Protein AF-A0A940NXB0-F1 (afdb_monomer_lite)

pLDDT: mean 78.09, std 12.9, range [51.94, 96.69]

Structure (mmCIF, N/CA/C/O backbone):
data_AF-A0A940NXB0-F1
#
_entry.id   AF-A0A940NXB0-F1
#
loop_
_atom_site.group_PDB
_atom_site.id
_atom_site.type_symbol
_atom_site.label_atom_id
_atom_site.label_alt_id
_atom_site.label_comp_id
_atom_site.label_asym_id
_atom_site.label_entity_id
_atom_site.label_seq_id
_atom_site.pdbx_PDB_ins_code
_atom_site.Cartn_x
_atom_site.Cartn_y
_atom_site.Cartn_z
_atom_site.occupancy
_atom_site.B_iso_or_equiv
_atom_site.auth_seq_id
_atom_site.auth_comp_id
_atom_site.auth_asym_id
_atom_site.auth_atom_id
_atom_site.pdbx_PDB_model_num
ATOM 1 N N . MET A 1 1 ? 10.528 -9.056 2.125 1.00 52.03 1 MET A N 1
ATOM 2 C CA . MET A 1 1 ? 10.927 -9.359 0.734 1.00 52.03 1 MET A CA 1
ATOM 3 C C . MET A 1 1 ? 11.432 -10.794 0.668 1.00 52.03 1 MET A C 1
ATOM 5 O O . MET A 1 1 ? 12.388 -11.119 1.368 1.00 52.03 1 MET A O 1
ATOM 9 N N . ILE A 1 2 ? 10.766 -11.646 -0.111 1.00 53.44 2 ILE A N 1
ATOM 10 C CA . ILE A 1 2 ? 11.165 -13.043 -0.337 1.00 53.44 2 ILE A CA 1
ATOM 11 C C . ILE A 1 2 ? 12.496 -13.059 -1.103 1.00 53.44 2 ILE A C 1
ATOM 13 O O . ILE A 1 2 ? 12.712 -12.248 -2.005 1.00 53.44 2 ILE A O 1
ATOM 17 N N . LYS A 1 3 ? 13.422 -13.936 -0.705 1.00 54.50 3 LYS A N 1
ATOM 18 C CA . LYS A 1 3 ? 14.811 -13.931 -1.193 1.00 54.50 3 LYS A CA 1
ATOM 19 C C . LYS A 1 3 ? 14.901 -14.234 -2.691 1.00 54.50 3 LYS A C 1
ATOM 21 O O . LYS A 1 3 ? 15.776 -13.679 -3.349 1.00 54.50 3 LYS A O 1
ATOM 26 N N . GLU A 1 4 ? 13.983 -15.048 -3.211 1.00 58.19 4 GLU A N 1
ATOM 27 C CA . GLU A 1 4 ? 13.902 -15.416 -4.629 1.00 58.19 4 GLU A CA 1
ATOM 28 C C . GLU A 1 4 ? 13.593 -14.235 -5.568 1.00 58.19 4 GLU A C 1
ATOM 30 O O . GLU A 1 4 ? 13.965 -14.286 -6.735 1.00 58.19 4 GLU A O 1
ATOM 35 N N . TYR A 1 5 ? 12.985 -13.148 -5.075 1.00 54.66 5 TYR A N 1
ATOM 36 C CA . TYR A 1 5 ? 12.600 -11.991 -5.902 1.00 54.66 5 TYR A CA 1
ATOM 37 C C . TYR A 1 5 ? 13.586 -10.816 -5.827 1.00 54.66 5 TYR A C 1
ATOM 39 O O . TYR A 1 5 ? 13.365 -9.759 -6.427 1.00 54.66 5 TYR A O 1
ATOM 47 N N . ARG A 1 6 ? 14.703 -10.978 -5.102 1.00 51.94 6 ARG A N 1
ATOM 48 C CA . ARG A 1 6 ? 15.777 -9.975 -5.062 1.00 51.94 6 ARG A CA 1
ATOM 49 C C . ARG A 1 6 ? 16.371 -9.789 -6.462 1.00 51.94 6 ARG A C 1
ATOM 51 O O . ARG A 1 6 ? 16.994 -10.701 -6.991 1.00 51.94 6 ARG A O 1
ATOM 58 N N . GLY A 1 7 ? 16.220 -8.587 -7.021 1.00 58.62 7 GLY A N 1
ATOM 59 C CA . GLY A 1 7 ? 16.734 -8.205 -8.345 1.00 58.62 7 GLY A CA 1
ATOM 60 C C . GLY A 1 7 ? 15.665 -8.025 -9.429 1.00 58.62 7 GLY A C 1
ATOM 61 O O . GLY A 1 7 ? 15.977 -7.460 -10.478 1.00 58.62 7 GLY A O 1
ATOM 62 N N . LEU A 1 8 ? 14.420 -8.441 -9.167 1.00 61.72 8 LEU A N 1
ATOM 63 C CA . LEU A 1 8 ? 13.279 -8.229 -10.070 1.00 61.72 8 LEU A CA 1
ATOM 64 C C . LEU A 1 8 ? 12.612 -6.858 -9.876 1.00 61.72 8 LEU A C 1
ATOM 66 O O . LEU A 1 8 ? 12.062 -6.297 -10.818 1.00 61.72 8 LEU A O 1
ATOM 70 N N . VAL A 1 9 ? 12.710 -6.307 -8.664 1.00 67.25 9 VAL A N 1
ATOM 71 C CA . VAL A 1 9 ? 12.307 -4.936 -8.332 1.00 67.25 9 VAL A CA 1
ATOM 72 C C . VAL A 1 9 ? 13.540 -4.044 -8.406 1.00 67.25 9 VAL A C 1
ATOM 74 O O . VAL A 1 9 ? 14.517 -4.280 -7.689 1.00 67.25 9 VAL A O 1
ATOM 77 N N . ARG A 1 10 ? 13.522 -3.034 -9.279 1.00 73.56 10 ARG A N 1
ATOM 78 C CA . ARG A 1 10 ? 14.551 -1.981 -9.314 1.00 73.56 10 ARG A CA 1
ATOM 79 C C . ARG A 1 10 ? 13.951 -0.669 -8.832 1.00 73.56 10 ARG A C 1
ATOM 81 O O . ARG A 1 10 ? 12.748 -0.484 -8.909 1.00 73.56 10 ARG A O 1
ATOM 88 N N . THR A 1 11 ? 14.781 0.257 -8.380 1.00 73.12 11 THR A N 1
ATOM 89 C CA . THR A 1 11 ? 14.333 1.585 -7.942 1.00 73.12 11 THR A CA 1
ATOM 90 C C . THR A 1 11 ? 14.981 2.636 -8.836 1.00 73.12 11 THR A C 1
ATOM 92 O O . THR A 1 11 ? 16.165 2.524 -9.161 1.00 73.12 11 THR A O 1
ATOM 95 N N . ARG A 1 12 ? 14.203 3.622 -9.285 1.00 75.00 12 ARG A N 1
ATOM 96 C CA . ARG A 1 12 ? 14.703 4.798 -10.009 1.00 75.00 12 ARG A CA 1
ATOM 97 C C . ARG A 1 12 ? 15.381 5.765 -9.038 1.00 75.00 12 ARG A C 1
ATOM 99 O O . ARG A 1 12 ? 15.230 5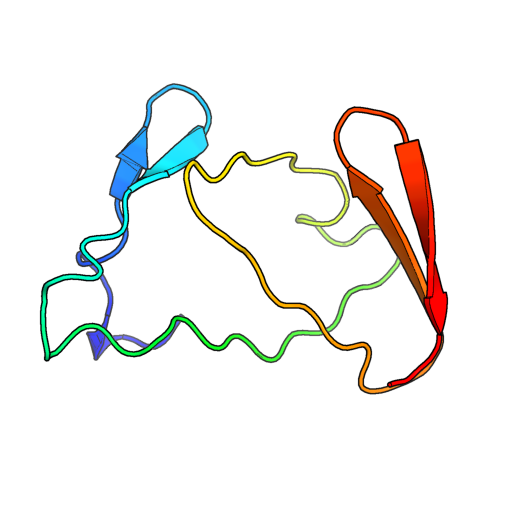.657 -7.825 1.00 75.00 12 ARG A O 1
ATOM 106 N N . GLU A 1 13 ? 16.098 6.747 -9.578 1.00 80.81 13 GLU A N 1
ATOM 107 C CA . GLU A 1 13 ? 16.738 7.802 -8.776 1.00 80.81 13 GLU A CA 1
ATOM 108 C C . GLU A 1 13 ? 15.728 8.640 -7.971 1.00 80.81 13 GLU A C 1
ATOM 110 O O . GLU A 1 13 ? 16.071 9.163 -6.916 1.00 80.81 13 GLU A O 1
ATOM 115 N N . ASP A 1 14 ? 14.476 8.721 -8.433 1.00 73.88 14 ASP A N 1
ATOM 116 C CA . ASP A 1 14 ? 13.372 9.413 -7.754 1.00 73.88 14 ASP A CA 1
ATOM 117 C C . ASP A 1 14 ? 12.658 8.562 -6.683 1.00 73.88 14 ASP A C 1
ATOM 119 O O . ASP A 1 14 ? 11.677 9.009 -6.092 1.00 73.88 14 ASP A O 1
ATOM 123 N N . GLY A 1 15 ? 13.131 7.337 -6.429 1.00 67.62 15 GLY A N 1
ATOM 124 C CA . GLY A 1 15 ? 12.543 6.419 -5.452 1.00 67.62 15 GLY A CA 1
ATOM 125 C C . GLY A 1 15 ? 11.348 5.609 -5.963 1.00 67.62 15 GLY A C 1
ATOM 126 O O . GLY A 1 15 ? 10.866 4.742 -5.238 1.00 67.62 15 GLY A O 1
ATOM 127 N N . SER A 1 16 ? 10.880 5.831 -7.196 1.00 63.56 16 SER A N 1
A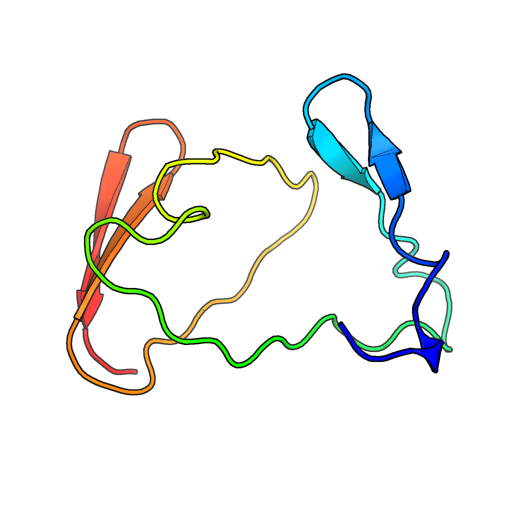TOM 128 C CA . SER A 1 16 ? 9.834 4.995 -7.797 1.00 63.56 16 SER A CA 1
ATOM 129 C C . SER A 1 16 ? 10.353 3.600 -8.143 1.00 63.56 16 SER A C 1
ATOM 131 O O . SER A 1 16 ? 11.506 3.419 -8.547 1.00 63.56 16 SER A O 1
ATOM 133 N N . GLU A 1 17 ? 9.491 2.596 -8.030 1.00 73.69 17 GLU A N 1
ATOM 134 C CA . GLU A 1 17 ? 9.845 1.217 -8.358 1.00 73.69 17 GLU A CA 1
ATOM 135 C C . GLU A 1 17 ? 9.708 0.958 -9.873 1.00 73.69 17 GLU A C 1
ATOM 137 O O . GLU A 1 17 ? 8.890 1.545 -10.590 1.00 73.69 17 GLU A O 1
ATOM 142 N N . ILE A 1 18 ? 10.577 0.097 -10.395 1.00 71.06 18 ILE A N 1
ATOM 143 C CA . ILE A 1 18 ? 10.525 -0.479 -11.734 1.00 71.06 18 ILE A CA 1
ATOM 144 C C . ILE A 1 18 ? 10.255 -1.959 -11.537 1.00 71.06 18 ILE A C 1
ATOM 146 O O . ILE A 1 18 ? 11.095 -2.690 -11.000 1.00 71.06 18 ILE A O 1
ATOM 150 N N . ILE A 1 19 ? 9.101 -2.377 -12.029 1.00 68.88 19 ILE A N 1
ATOM 151 C CA . ILE A 1 19 ? 8.636 -3.749 -11.985 1.00 68.88 19 ILE A CA 1
ATOM 152 C C . ILE A 1 19 ? 8.464 -4.234 -13.425 1.00 68.88 19 ILE A C 1
ATOM 154 O O . ILE A 1 19 ? 7.875 -3.530 -14.244 1.00 68.88 19 ILE A O 1
ATOM 158 N N . ASN A 1 20 ? 8.998 -5.414 -13.748 1.00 67.56 20 ASN A N 1
ATOM 159 C CA . ASN A 1 20 ? 8.751 -6.059 -15.037 1.00 67.56 20 ASN A CA 1
ATOM 160 C C . ASN A 1 20 ? 7.546 -7.001 -14.921 1.00 67.56 20 ASN A C 1
ATOM 162 O O . ASN A 1 20 ? 7.717 -8.190 -14.668 1.00 67.56 20 ASN A O 1
ATOM 166 N N . TYR A 1 21 ? 6.339 -6.461 -15.086 1.00 62.94 21 TYR A N 1
ATOM 167 C CA . TYR A 1 21 ? 5.094 -7.233 -14.985 1.00 62.94 21 TYR A CA 1
ATOM 168 C C . TYR A 1 21 ? 4.893 -8.246 -16.123 1.00 62.94 21 TYR A C 1
ATOM 170 O O . TYR A 1 21 ? 4.082 -9.157 -15.978 1.00 62.94 21 TYR A O 1
ATOM 178 N N . ASP A 1 22 ? 5.634 -8.112 -17.228 1.00 62.06 22 ASP A N 1
ATOM 179 C CA . ASP A 1 22 ? 5.591 -9.055 -18.353 1.00 62.06 22 ASP A CA 1
ATOM 180 C C . ASP A 1 22 ? 6.428 -10.319 -18.098 1.00 62.06 22 ASP A C 1
ATOM 182 O O . ASP A 1 22 ? 6.389 -11.256 -18.897 1.00 62.06 22 ASP A O 1
ATOM 186 N N . ASP A 1 23 ? 7.202 -10.363 -17.008 1.00 68.62 23 ASP A N 1
ATOM 187 C CA . ASP A 1 23 ? 7.910 -11.571 -16.596 1.00 68.62 23 ASP A CA 1
ATOM 188 C C . ASP A 1 23 ? 6.914 -12.548 -15.943 1.00 68.62 23 ASP A C 1
ATOM 190 O O . ASP A 1 23 ? 6.404 -12.265 -14.858 1.00 68.62 23 ASP A O 1
ATOM 194 N N . PRO A 1 24 ? 6.647 -13.725 -16.542 1.00 65.88 24 PRO A N 1
ATOM 195 C CA . PRO A 1 24 ? 5.720 -14.704 -15.974 1.00 65.88 24 PRO A CA 1
ATOM 196 C C . PRO A 1 24 ? 6.187 -15.272 -14.626 1.00 65.88 24 PRO A C 1
ATOM 198 O O . PRO A 1 24 ? 5.396 -15.886 -13.910 1.00 65.88 24 PRO A O 1
ATOM 201 N N . ALA A 1 25 ? 7.472 -15.114 -14.292 1.00 68.25 25 ALA A N 1
ATOM 202 C CA . ALA A 1 25 ? 8.041 -15.473 -13.001 1.00 68.25 25 ALA A CA 1
ATOM 203 C C . ALA A 1 25 ? 7.929 -14.343 -11.966 1.00 68.25 25 ALA A C 1
ATOM 205 O O . ALA A 1 25 ? 8.223 -14.576 -10.791 1.00 68.25 25 ALA A O 1
ATOM 206 N N . PHE A 1 26 ? 7.510 -13.138 -12.370 1.00 65.12 26 PHE A N 1
ATOM 207 C CA . PHE A 1 26 ? 7.205 -12.059 -11.446 1.00 65.12 26 PHE A CA 1
ATOM 208 C C . PHE A 1 26 ? 5.813 -12.300 -10.853 1.00 65.12 26 PHE A C 1
ATOM 210 O O . PHE A 1 26 ? 4.809 -12.141 -11.553 1.00 65.12 26 PHE A O 1
ATOM 217 N N . PRO A 1 27 ? 5.696 -12.708 -9.576 1.00 58.59 27 PRO A N 1
ATOM 218 C CA . PRO A 1 27 ? 4.384 -12.754 -8.958 1.00 58.59 27 PRO A CA 1
ATOM 219 C C . PRO A 1 27 ? 3.857 -11.320 -8.918 1.00 58.59 27 PRO A C 1
ATOM 221 O O . PRO A 1 27 ? 4.625 -10.389 -8.676 1.00 58.59 27 PRO A O 1
ATOM 224 N N . SER A 1 28 ? 2.549 -11.126 -9.076 1.00 61.91 28 SER A N 1
ATOM 225 C CA . SER A 1 28 ? 1.906 -9.941 -8.503 1.00 61.91 28 SER A CA 1
ATOM 226 C C . SER A 1 28 ? 2.528 -9.702 -7.123 1.00 61.91 28 SER A C 1
ATOM 228 O O . SER A 1 28 ? 2.508 -10.620 -6.295 1.00 61.91 28 SER A O 1
ATOM 230 N N . TYR A 1 29 ? 3.183 -8.557 -6.914 1.00 63.50 29 TYR A N 1
ATOM 231 C CA . TYR A 1 29 ? 3.881 -8.289 -5.660 1.00 63.50 29 TYR A CA 1
ATOM 232 C C . TYR A 1 29 ? 2.826 -8.141 -4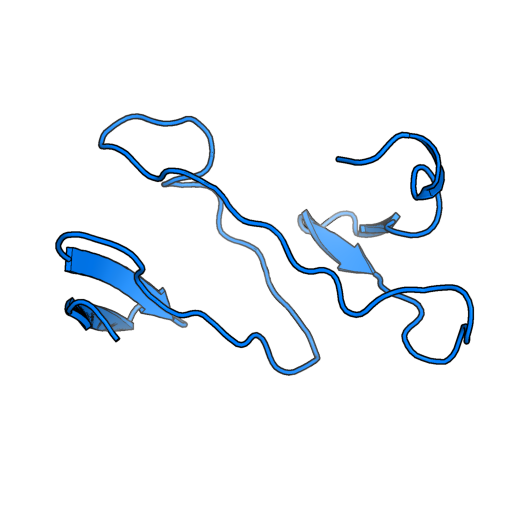.566 1.00 63.50 29 TYR A C 1
ATOM 234 O O . TYR A 1 29 ? 2.235 -7.082 -4.383 1.00 63.50 29 TYR A O 1
ATOM 242 N N . ILE A 1 30 ? 2.540 -9.248 -3.887 1.00 71.94 30 ILE A N 1
ATOM 243 C CA . ILE A 1 30 ? 1.614 -9.296 -2.766 1.00 71.94 30 ILE A CA 1
ATOM 244 C C . ILE A 1 30 ? 2.467 -9.180 -1.515 1.00 71.94 30 ILE A C 1
ATOM 246 O O . ILE A 1 30 ? 3.327 -10.024 -1.242 1.00 71.94 30 ILE A O 1
ATOM 250 N N . PHE A 1 31 ? 2.241 -8.109 -0.768 1.00 76.56 31 PHE A N 1
ATOM 251 C CA . PHE A 1 31 ? 2.916 -7.869 0.490 1.00 76.56 31 PHE A CA 1
ATOM 252 C C . PHE A 1 31 ? 1.894 -7.696 1.605 1.00 76.56 31 PHE A C 1
ATOM 254 O O . PHE A 1 31 ? 1.231 -6.667 1.699 1.00 76.56 31 PHE A O 1
ATOM 261 N N . ASP A 1 32 ? 1.830 -8.695 2.482 1.00 82.38 32 ASP A N 1
ATOM 262 C CA . ASP A 1 32 ? 1.111 -8.591 3.746 1.00 82.38 32 ASP A CA 1
ATOM 263 C C . ASP A 1 32 ? 2.034 -7.964 4.793 1.00 82.38 32 ASP A C 1
ATOM 265 O O . ASP A 1 32 ? 3.034 -8.553 5.217 1.00 82.38 32 ASP A O 1
ATOM 269 N N . GLY A 1 33 ? 1.700 -6.742 5.202 1.00 83.25 33 GLY A N 1
ATOM 270 C CA . GLY A 1 33 ? 2.470 -5.958 6.161 1.00 83.25 33 GLY A CA 1
ATOM 271 C C . GLY A 1 33 ? 1.613 -5.374 7.277 1.00 83.25 33 GLY A C 1
ATOM 272 O O . GLY A 1 33 ? 0.386 -5.401 7.232 1.00 83.25 33 GLY A O 1
ATOM 273 N N . TYR A 1 34 ? 2.277 -4.815 8.290 1.0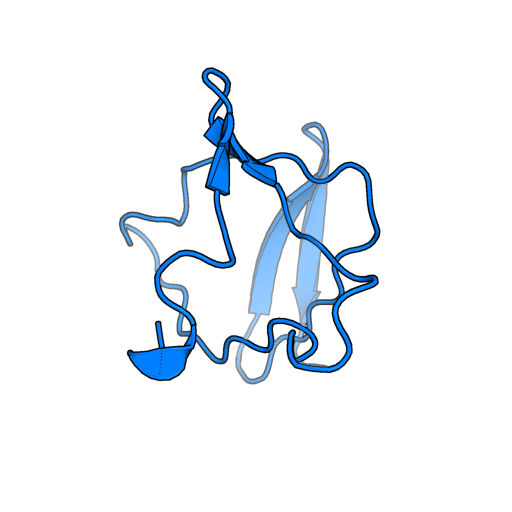0 86.06 34 TYR A N 1
ATOM 274 C CA . TYR A 1 34 ? 1.618 -4.126 9.399 1.00 86.06 34 TYR A CA 1
ATOM 275 C C . TYR A 1 34 ? 2.091 -2.678 9.489 1.00 86.06 34 TYR A C 1
ATOM 277 O O . TYR A 1 34 ? 3.252 -2.426 9.796 1.00 86.06 34 TYR A O 1
ATOM 285 N N . VAL A 1 35 ? 1.197 -1.724 9.242 1.00 85.88 35 VAL A N 1
ATOM 286 C CA . VAL A 1 35 ? 1.493 -0.293 9.375 1.00 85.88 35 VAL A CA 1
ATOM 287 C C . VAL A 1 35 ? 1.116 0.163 10.781 1.00 85.88 35 VAL A C 1
ATOM 289 O O . VAL A 1 35 ? 0.022 -0.116 11.265 1.00 85.88 35 VAL A O 1
ATOM 292 N N . TYR A 1 36 ? 2.018 0.885 11.438 1.00 88.12 36 TYR A N 1
ATOM 293 C CA . TYR A 1 36 ? 1.775 1.504 12.737 1.00 88.12 36 TYR A CA 1
ATOM 294 C C . TYR A 1 36 ? 2.394 2.896 12.788 1.00 88.12 36 TYR A C 1
ATOM 296 O O . TYR A 1 36 ? 3.341 3.188 12.057 1.00 88.12 36 TYR A O 1
ATOM 304 N N . SER A 1 37 ? 1.875 3.742 13.679 1.00 86.88 37 SER A N 1
ATOM 305 C CA . SER A 1 37 ? 2.369 5.110 13.840 1.00 86.88 37 SER A CA 1
ATOM 306 C C . SER A 1 37 ? 3.861 5.121 14.183 1.00 86.88 37 SER A C 1
ATOM 308 O O . SER A 1 37 ? 4.286 4.515 15.166 1.00 86.88 37 SER A O 1
ATOM 310 N N . GLY A 1 38 ? 4.646 5.858 13.407 1.00 86.44 38 GLY A N 1
ATOM 311 C CA . GLY A 1 38 ? 6.095 5.977 13.534 1.00 86.44 38 GLY A CA 1
ATOM 312 C C . GLY A 1 38 ? 6.900 4.893 12.813 1.00 86.44 38 GLY A C 1
ATOM 313 O O . GLY A 1 38 ? 8.127 4.908 12.923 1.00 86.44 38 GLY A O 1
ATOM 314 N N . CYS A 1 39 ? 6.272 3.956 12.091 1.00 87.19 39 CYS A N 1
ATOM 315 C CA . CYS A 1 39 ? 7.026 2.983 11.298 1.00 87.19 39 CYS A CA 1
ATOM 316 C C . CYS A 1 39 ? 7.762 3.666 10.131 1.00 87.19 39 CYS A C 1
ATOM 318 O O . CYS A 1 39 ? 7.332 4.693 9.604 1.00 87.19 39 CYS A O 1
ATOM 320 N N . THR A 1 40 ? 8.907 3.107 9.734 1.00 80.94 40 THR A N 1
ATOM 321 C CA . THR A 1 40 ? 9.852 3.771 8.820 1.00 80.94 40 THR A CA 1
ATOM 322 C C . THR A 1 40 ? 9.288 4.032 7.428 1.00 80.94 40 THR A C 1
ATOM 324 O O . THR A 1 40 ? 9.716 4.983 6.783 1.00 80.94 40 THR A O 1
ATOM 327 N N . TRP A 1 41 ? 8.325 3.233 6.969 1.00 77.38 41 TRP A N 1
ATOM 328 C CA . TRP A 1 41 ? 7.709 3.381 5.650 1.00 77.38 41 TRP A CA 1
ATOM 329 C C . TRP A 1 41 ? 6.426 4.225 5.648 1.00 7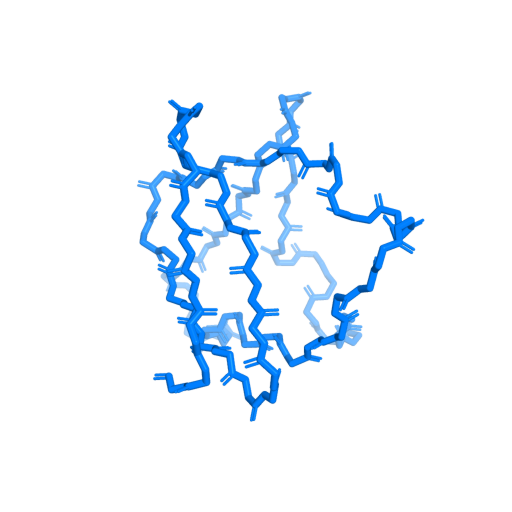7.38 41 TRP A C 1
ATOM 331 O O . TRP A 1 41 ? 5.945 4.555 4.572 1.00 77.38 41 TRP A O 1
ATOM 341 N N . GLU A 1 42 ? 5.887 4.641 6.805 1.00 82.69 42 GLU A N 1
ATOM 342 C CA . GLU A 1 42 ? 4.629 5.419 6.863 1.00 82.69 42 GLU A CA 1
ATOM 343 C C . GLU A 1 42 ? 4.727 6.784 6.151 1.00 82.69 42 GLU A C 1
ATOM 345 O O . GLU A 1 42 ? 3.723 7.374 5.765 1.00 82.69 42 GLU A O 1
ATOM 350 N N . LYS A 1 43 ? 5.953 7.307 6.032 1.00 81.06 43 LYS A N 1
ATOM 351 C CA . LYS A 1 43 ? 6.280 8.655 5.541 1.00 81.06 43 LYS A CA 1
ATOM 352 C C . LYS A 1 43 ? 7.095 8.646 4.257 1.00 81.06 43 LYS A C 1
ATOM 354 O O . LYS A 1 43 ? 7.568 9.703 3.850 1.00 81.06 43 LYS A O 1
ATOM 359 N N . VAL A 1 44 ? 7.307 7.481 3.652 1.00 83.00 44 VAL A N 1
ATOM 360 C CA . VAL A 1 44 ? 8.104 7.366 2.431 1.00 83.00 44 VAL A CA 1
ATOM 361 C C . VAL A 1 44 ? 7.143 7.351 1.245 1.00 83.00 44 VAL A C 1
ATOM 363 O O . VAL A 1 44 ? 6.564 6.302 0.954 1.00 83.00 44 VAL A O 1
ATOM 366 N N . PRO A 1 45 ? 6.915 8.500 0.579 1.00 82.25 45 PRO A N 1
ATOM 367 C CA . PRO A 1 45 ? 6.122 8.512 -0.634 1.00 82.25 45 PRO A CA 1
ATOM 368 C C . PRO A 1 45 ? 6.852 7.722 -1.716 1.00 82.25 45 PRO A C 1
ATOM 370 O O . PRO A 1 45 ? 8.076 7.775 -1.831 1.00 82.25 45 PRO A O 1
ATOM 373 N N . HIS A 1 46 ? 6.083 7.024 -2.532 1.00 78.75 46 HIS A N 1
ATOM 374 C CA . HIS A 1 46 ? 6.571 6.380 -3.736 1.00 78.75 46 HIS A CA 1
ATOM 375 C C . HIS A 1 46 ? 5.511 6.519 -4.827 1.00 78.75 46 HIS A C 1
ATOM 377 O O . HIS A 1 46 ? 4.355 6.849 -4.557 1.00 78.75 46 HIS A O 1
ATOM 383 N N . PHE A 1 47 ? 5.931 6.319 -6.071 1.00 80.88 47 PHE A N 1
ATOM 384 C CA . PHE A 1 47 ? 5.077 6.490 -7.235 1.00 80.88 47 PHE A CA 1
ATOM 385 C C . PHE A 1 47 ? 5.116 5.231 -8.085 1.00 80.88 47 PHE A C 1
ATOM 387 O O . PHE A 1 47 ? 6.191 4.698 -8.365 1.00 80.88 47 PHE A O 1
ATOM 394 N N . HIS A 1 48 ? 3.941 4.819 -8.544 1.00 73.12 48 HIS A N 1
ATOM 395 C CA . HIS A 1 48 ? 3.767 3.763 -9.531 1.00 73.12 48 HIS A CA 1
ATOM 396 C C . HIS A 1 48 ? 3.252 4.381 -10.830 1.00 73.12 48 HIS A C 1
ATOM 398 O O . HIS A 1 48 ? 2.455 5.319 -10.807 1.00 73.12 48 HIS A O 1
ATOM 404 N N . LYS A 1 49 ? 3.720 3.875 -11.976 1.00 68.56 49 LYS A N 1
ATOM 405 C CA . LYS A 1 49 ? 3.094 4.183 -13.276 1.00 68.56 49 LYS A CA 1
ATOM 406 C C . LYS A 1 49 ? 1.836 3.343 -13.524 1.00 68.56 49 LYS A C 1
ATOM 408 O O . LYS A 1 49 ? 1.043 3.699 -14.390 1.00 68.56 49 LYS A O 1
ATOM 413 N N . ASP A 1 50 ? 1.673 2.281 -12.741 1.00 71.62 50 ASP A N 1
ATOM 414 C CA . ASP A 1 50 ? 0.641 1.257 -12.873 1.00 71.62 50 ASP A CA 1
ATOM 415 C C . ASP A 1 50 ? -0.306 1.269 -11.655 1.00 71.62 50 ASP A C 1
ATOM 417 O O . ASP A 1 50 ? -0.218 2.147 -10.794 1.00 71.62 50 ASP A O 1
ATOM 421 N N . ILE A 1 51 ? -1.249 0.322 -11.594 1.00 76.69 51 ILE A N 1
ATOM 422 C CA . ILE A 1 51 ? -2.280 0.259 -10.546 1.00 76.69 51 ILE A CA 1
ATOM 423 C C . ILE A 1 51 ? -1.757 -0.497 -9.318 1.00 76.69 51 ILE A C 1
ATOM 425 O O . ILE A 1 51 ? -1.304 -1.632 -9.430 1.00 76.69 51 ILE A O 1
ATOM 429 N N . GLU A 1 52 ? -1.916 0.102 -8.140 1.00 81.50 52 GLU A N 1
ATOM 430 C CA . GLU A 1 52 ? -1.762 -0.559 -6.842 1.00 81.50 52 GLU A CA 1
ATOM 431 C C . GLU A 1 52 ? -3.144 -0.936 -6.284 1.00 81.50 52 GLU A C 1
ATOM 433 O O . GLU A 1 52 ? -4.089 -0.143 -6.342 1.00 81.50 52 GLU A O 1
ATOM 438 N N . LEU A 1 53 ? -3.265 -2.149 -5.740 1.00 85.19 53 LEU A N 1
ATOM 439 C CA . LEU A 1 53 ? -4.441 -2.602 -4.999 1.00 85.19 53 LEU A CA 1
ATOM 440 C C . LEU A 1 53 ? -4.058 -2.772 -3.531 1.00 85.19 53 LEU A C 1
ATOM 442 O O . LEU A 1 53 ? -3.050 -3.404 -3.224 1.00 85.19 53 LEU A O 1
ATOM 446 N N . LEU A 1 54 ? -4.885 -2.243 -2.632 1.00 88.31 54 LEU A N 1
ATOM 447 C CA . LEU A 1 54 ? -4.659 -2.302 -1.193 1.00 88.31 54 LEU A CA 1
ATOM 448 C C . LEU A 1 54 ? -5.962 -2.657 -0.473 1.00 88.31 54 LEU A C 1
ATOM 450 O O . LEU A 1 54 ? -7.017 -2.125 -0.809 1.00 88.31 54 LEU A O 1
ATOM 454 N N . SER A 1 55 ? -5.867 -3.527 0.533 1.00 91.94 55 SER A N 1
ATOM 455 C CA . SER A 1 55 ? -6.959 -3.876 1.446 1.00 91.94 55 SER A CA 1
ATOM 456 C C . SER A 1 55 ? -6.473 -3.782 2.889 1.00 91.94 55 SER A C 1
ATOM 458 O O . SER A 1 55 ? -5.332 -4.130 3.203 1.00 91.94 55 SER A O 1
ATOM 460 N N . VAL A 1 56 ? -7.332 -3.298 3.787 1.00 94.38 56 VAL A N 1
ATOM 461 C CA . VAL A 1 56 ? -7.016 -3.215 5.216 1.00 94.38 56 VAL A CA 1
ATOM 462 C C . VAL A 1 56 ? -7.529 -4.483 5.892 1.00 94.38 56 VAL A C 1
ATOM 464 O O . VAL A 1 56 ? -8.730 -4.689 6.036 1.00 94.38 56 VAL A O 1
ATOM 467 N N . HIS A 1 57 ? -6.623 -5.344 6.356 1.00 94.31 57 HIS A N 1
ATOM 468 C CA . HIS A 1 57 ? -7.010 -6.621 6.977 1.00 94.31 57 HIS A CA 1
ATOM 469 C C . HIS A 1 57 ? -7.590 -6.449 8.395 1.00 94.31 57 HIS A C 1
ATOM 471 O O . HIS A 1 57 ? -8.437 -7.232 8.840 1.00 94.31 57 HIS A O 1
ATOM 477 N N . SER A 1 58 ? -7.151 -5.418 9.122 1.00 94.38 58 SER A N 1
ATOM 478 C CA . SER A 1 58 ? -7.603 -5.117 10.483 1.00 94.38 58 SER A CA 1
ATOM 479 C C . SER A 1 58 ? -7.478 -3.630 10.803 1.00 94.38 58 SER A C 1
ATOM 481 O O . SER A 1 58 ? -6.502 -3.009 10.390 1.00 94.38 58 SER A O 1
ATOM 483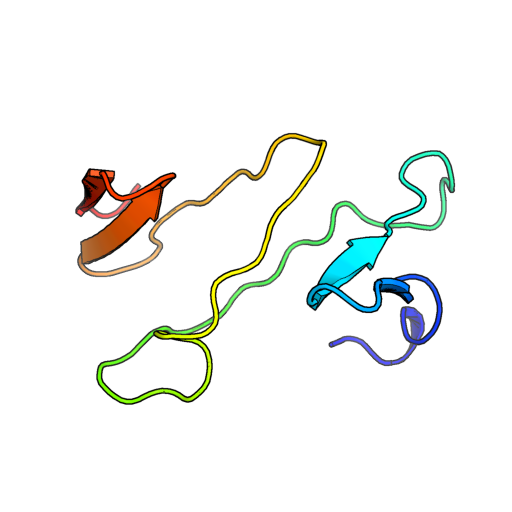 N N . SER A 1 59 ? -8.390 -3.102 11.628 1.00 94.81 59 SER A N 1
ATOM 484 C CA . SER A 1 59 ? -8.449 -1.681 12.008 1.00 94.81 59 SER A CA 1
ATOM 485 C C . SER A 1 59 ? -8.773 -0.763 10.815 1.00 94.81 59 SER A C 1
ATOM 487 O O . SER A 1 59 ? -9.559 -1.137 9.946 1.00 94.81 59 SER A O 1
ATOM 489 N N . CYS A 1 60 ? -8.226 0.449 10.816 1.00 93.94 60 CYS A N 1
ATOM 490 C CA . CYS A 1 60 ? -8.366 1.467 9.787 1.00 93.94 60 CYS A CA 1
ATOM 491 C C . CYS A 1 60 ? -7.009 2.121 9.495 1.00 93.94 60 CYS A C 1
ATOM 493 O O . CYS A 1 60 ? -6.083 2.051 10.308 1.00 93.94 60 CYS A O 1
ATOM 495 N N . MET A 1 61 ? -6.896 2.763 8.336 1.00 92.31 61 MET A N 1
ATOM 496 C CA . MET A 1 61 ? -5.678 3.435 7.893 1.00 92.31 61 MET A CA 1
ATOM 497 C C . MET A 1 61 ? -6.012 4.715 7.124 1.00 92.31 61 MET A C 1
ATOM 499 O O . MET A 1 61 ? -6.957 4.759 6.342 1.00 92.31 61 MET A O 1
ATOM 503 N N . GLY A 1 62 ? -5.207 5.760 7.321 1.00 92.00 62 GLY A N 1
ATOM 504 C CA . GLY A 1 62 ? -5.169 6.904 6.413 1.00 92.00 62 GLY A CA 1
ATOM 505 C C . GLY A 1 62 ? -4.171 6.647 5.288 1.00 92.00 62 GLY A C 1
ATOM 506 O O . GLY A 1 62 ? -3.023 6.308 5.559 1.00 92.00 62 GLY A O 1
ATOM 507 N N . TYR A 1 63 ? -4.591 6.830 4.041 1.00 91.50 63 TYR A N 1
ATOM 508 C CA . TYR A 1 63 ? -3.753 6.653 2.860 1.00 91.50 63 TYR A CA 1
ATOM 509 C C . TYR A 1 63 ? -3.738 7.939 2.030 1.00 91.50 63 TYR A C 1
ATOM 511 O O . TYR A 1 63 ? -4.795 8.494 1.728 1.00 91.50 63 TYR A O 1
ATOM 519 N N . SER A 1 64 ? -2.552 8.457 1.703 1.00 91.06 64 SER A N 1
ATOM 520 C CA . SER A 1 64 ? -2.409 9.729 0.985 1.00 91.06 64 SER A CA 1
ATOM 521 C C . SER A 1 64 ? -2.075 9.485 -0.481 1.00 91.06 64 SER A C 1
ATOM 523 O O . SER A 1 64 ? -1.028 8.927 -0.791 1.00 91.06 64 SER A O 1
ATOM 525 N N . VAL A 1 65 ? -2.945 9.937 -1.383 1.00 90.50 65 VAL A N 1
ATOM 526 C CA . VAL A 1 65 ? -2.758 9.828 -2.835 1.00 90.50 65 VAL A CA 1
ATOM 527 C C . VAL A 1 65 ? -2.731 11.231 -3.416 1.00 90.50 65 VAL A C 1
ATOM 529 O O . VAL A 1 65 ? -3.734 11.944 -3.372 1.00 90.50 65 VAL A O 1
ATOM 532 N N . ASN A 1 66 ? -1.579 11.649 -3.944 1.00 89.44 66 ASN A N 1
ATOM 533 C CA . ASN A 1 66 ? -1.383 12.979 -4.536 1.00 89.44 66 ASN A CA 1
ATOM 534 C C . ASN A 1 66 ? -1.854 14.129 -3.619 1.00 89.44 66 ASN A C 1
ATOM 536 O O . ASN A 1 66 ? -2.529 15.060 -4.054 1.00 89.44 66 ASN A O 1
ATOM 540 N N . GLY A 1 67 ? -1.534 14.036 -2.323 1.00 87.62 67 GLY A N 1
ATOM 541 C CA . GLY A 1 67 ? -1.896 15.035 -1.310 1.00 87.62 67 GLY A CA 1
ATOM 542 C C . GLY A 1 67 ? -3.341 14.955 -0.806 1.00 87.62 67 GLY A C 1
ATOM 543 O O . GLY A 1 67 ? -3.711 15.702 0.099 1.00 87.62 67 GLY A O 1
ATOM 544 N N . LYS A 1 68 ? -4.162 14.043 -1.339 1.00 93.38 68 LYS A N 1
ATOM 545 C CA . LYS A 1 68 ? -5.498 13.755 -0.817 1.00 93.38 68 LYS A CA 1
ATOM 546 C C . LYS A 1 68 ? -5.432 12.593 0.164 1.00 93.38 68 LYS A C 1
ATOM 548 O O . LYS A 1 68 ? -5.052 11.488 -0.205 1.00 93.38 68 LYS A O 1
ATOM 553 N N . ASN A 1 69 ? -5.887 12.830 1.389 1.00 93.00 69 ASN A N 1
ATOM 554 C CA . ASN A 1 69 ? -6.011 11.778 2.390 1.00 93.00 69 ASN A CA 1
ATOM 555 C C . ASN A 1 69 ? -7.337 11.033 2.218 1.00 93.00 69 ASN A C 1
ATOM 557 O O . ASN A 1 69 ? -8.405 11.642 2.135 1.00 93.00 69 ASN A O 1
ATOM 561 N N . ILE A 1 70 ? -7.246 9.713 2.170 1.00 95.00 70 ILE A N 1
ATOM 562 C CA . ILE A 1 70 ? -8.349 8.771 2.045 1.00 95.00 70 ILE A CA 1
ATOM 563 C C . ILE A 1 70 ? -8.356 7.937 3.321 1.00 95.00 70 ILE A C 1
ATOM 565 O O . ILE A 1 70 ? -7.328 7.393 3.716 1.00 95.00 70 ILE A O 1
ATOM 569 N N . PHE A 1 71 ? -9.504 7.861 3.984 1.00 95.75 71 PHE A N 1
ATOM 570 C CA . PHE A 1 71 ? -9.678 6.990 5.137 1.00 95.75 71 PHE A CA 1
ATOM 571 C C . PHE A 1 71 ? -10.177 5.627 4.662 1.00 95.75 71 PHE A C 1
ATOM 573 O O . PHE A 1 71 ? -11.160 5.557 3.925 1.00 95.75 71 PHE A O 1
ATOM 580 N N . LEU A 1 72 ? -9.479 4.571 5.063 1.00 95.00 72 LEU A N 1
ATOM 581 C CA . LEU A 1 72 ? -9.774 3.192 4.707 1.00 95.00 72 LEU A CA 1
ATOM 582 C C . LEU A 1 72 ? -10.160 2.428 5.972 1.00 95.00 72 LEU A C 1
ATOM 584 O O . LEU A 1 72 ? -9.418 2.422 6.957 1.00 95.00 72 LEU A O 1
ATOM 588 N N . GLU A 1 73 ? -11.317 1.780 5.933 1.00 96.44 73 GLU A N 1
ATOM 589 C CA . GLU A 1 73 ? -11.739 0.807 6.937 1.00 96.44 73 GLU A CA 1
ATOM 590 C C . GLU A 1 73 ? -11.339 -0.602 6.500 1.00 96.44 73 GLU A C 1
ATOM 592 O O . GLU A 1 73 ? -10.904 -0.814 5.369 1.00 96.44 73 GLU A O 1
ATOM 597 N N . LYS A 1 74 ? -11.488 -1.572 7.404 1.00 96.69 74 LYS A N 1
ATOM 598 C CA . LYS A 1 74 ? -11.273 -2.982 7.090 1.00 96.69 74 LYS A CA 1
ATOM 599 C C . LYS A 1 74 ? -12.131 -3.426 5.896 1.00 96.69 74 LYS A C 1
ATOM 601 O O . LYS A 1 74 ? -13.351 -3.264 5.934 1.00 96.69 74 LYS A O 1
ATOM 606 N N . GLY A 1 75 ? -11.506 -4.099 4.931 1.00 89.06 75 GLY A N 1
ATOM 607 C CA . GLY A 1 75 ? -12.122 -4.585 3.690 1.00 89.06 75 GLY A CA 1
ATOM 608 C C . GLY A 1 75 ? -11.298 -4.217 2.471 1.00 89.06 75 GLY A C 1
ATOM 609 O O . GLY A 1 75 ? -11.822 -4.439 1.364 1.00 89.06 75 GLY A O 1
#

Foldseek 3Di:
DDPVCPPQWDADPVREIDHDPVPPPDPPPDDDDDDDPPDPCPPDDYDDPDDDDDFDQDAWDWDADPNDTDIHGGD

Radius of gyration: 13.89 Å; chains: 1; bounding box: 29×30×32 Å

Sequence (75 aa):
MIKEYRGLVRTREDGSEIINYDDPAFPSYIFDGYVYSGCTWEKVPHFHKDIELLSVHSSCMGYSVNGKNIFLEKG

Secondary structure (DSSP, 8-state):
--GGGTTTEEE-TTS-EEE-TT-TTS----------TT-TTTT-----SS------SSSEEEEEETTEEEEEE--